Protein AF-A0A662IMG7-F1 (afdb_monomer_lite)

Structure (mmCIF, N/CA/C/O backbone):
data_AF-A0A662IMG7-F1
#
_entry.id   AF-A0A662IMG7-F1
#
loop_
_atom_site.group_PDB
_atom_site.id
_atom_site.type_symbol
_atom_site.label_atom_id
_atom_site.label_alt_id
_atom_site.label_comp_id
_atom_site.label_asym_id
_atom_site.label_entity_id
_atom_site.label_seq_id
_atom_site.pdbx_PDB_ins_code
_atom_site.Cartn_x
_atom_site.Cartn_y
_atom_site.Cartn_z
_atom_site.occupancy
_atom_site.B_iso_or_equiv
_atom_site.auth_seq_id
_atom_site.auth_comp_id
_atom_site.auth_asym_id
_atom_site.auth_atom_id
_atom_site.pdbx_PDB_model_num
ATOM 1 N N . MET A 1 1 ? 45.514 12.329 -19.262 1.00 40.81 1 MET A N 1
ATOM 2 C CA . MET A 1 1 ? 44.959 11.523 -18.157 1.00 40.81 1 MET A CA 1
ATOM 3 C C . MET A 1 1 ? 43.489 11.894 -18.028 1.00 40.81 1 MET A C 1
ATOM 5 O O . MET A 1 1 ? 43.207 13.023 -17.656 1.00 40.81 1 MET A O 1
ATOM 9 N N . LYS A 1 2 ? 42.568 11.036 -18.484 1.00 42.75 2 LYS A N 1
ATOM 10 C CA . LYS A 1 2 ? 41.124 11.240 -18.276 1.00 42.75 2 LYS A CA 1
ATOM 11 C C . LYS A 1 2 ? 40.795 10.586 -16.935 1.00 42.75 2 LYS A C 1
ATOM 13 O O . LYS A 1 2 ? 41.205 9.453 -16.721 1.00 42.75 2 LYS A O 1
ATOM 18 N N . GLY A 1 3 ? 40.194 11.344 -16.024 1.00 43.59 3 GLY A N 1
ATOM 19 C CA . GLY A 1 3 ? 39.778 10.842 -14.721 1.00 43.59 3 GLY A CA 1
ATOM 20 C C . GLY A 1 3 ? 38.500 10.032 -14.872 1.00 43.59 3 GLY A C 1
ATOM 21 O O . GLY A 1 3 ? 37.478 10.575 -15.287 1.00 43.59 3 GLY A O 1
ATOM 22 N N . ASP A 1 4 ? 38.575 8.748 -14.549 1.00 43.22 4 ASP A N 1
ATOM 23 C CA . ASP A 1 4 ? 37.413 7.888 -14.392 1.00 43.22 4 ASP A CA 1
ATOM 24 C C . ASP A 1 4 ? 36.754 8.205 -13.045 1.00 43.22 4 ASP A C 1
ATOM 26 O O . ASP A 1 4 ? 37.239 7.833 -11.975 1.00 43.22 4 ASP A O 1
ATOM 30 N N . GLY A 1 5 ? 35.663 8.970 -13.103 1.00 47.09 5 GLY A N 1
ATOM 31 C CA . GLY A 1 5 ? 34.785 9.205 -11.965 1.00 47.09 5 GLY A CA 1
ATOM 32 C C . GLY A 1 5 ? 34.015 7.928 -11.653 1.00 47.09 5 GLY A C 1
ATOM 33 O O . GLY A 1 5 ? 33.069 7.583 -12.358 1.00 47.09 5 GLY A O 1
ATOM 34 N N . ALA A 1 6 ? 34.422 7.222 -10.600 1.00 49.22 6 ALA A N 1
ATOM 35 C CA . ALA A 1 6 ? 33.637 6.140 -10.030 1.00 49.22 6 ALA A CA 1
ATOM 36 C C . ALA A 1 6 ? 32.310 6.719 -9.508 1.00 49.22 6 ALA A C 1
ATOM 38 O O . ALA A 1 6 ? 32.286 7.433 -8.507 1.00 49.22 6 ALA A O 1
ATOM 39 N N . MET A 1 7 ? 31.211 6.450 -10.220 1.00 50.91 7 MET A N 1
ATOM 40 C CA . MET A 1 7 ? 29.857 6.698 -9.725 1.00 50.91 7 MET A CA 1
ATOM 41 C C . MET A 1 7 ? 29.648 5.874 -8.457 1.00 50.91 7 MET A C 1
ATOM 43 O O . MET A 1 7 ? 29.697 4.643 -8.484 1.00 50.91 7 MET A O 1
ATOM 47 N N . GLU A 1 8 ? 29.422 6.575 -7.353 1.00 51.34 8 GLU A N 1
ATOM 48 C CA . GLU A 1 8 ? 29.024 6.004 -6.077 1.00 51.34 8 GLU A CA 1
ATOM 49 C C . GLU A 1 8 ? 27.698 5.259 -6.267 1.00 51.34 8 GLU A C 1
ATOM 51 O O . GLU A 1 8 ? 26.656 5.852 -6.548 1.00 51.34 8 GLU A O 1
ATOM 56 N N . GLN A 1 9 ? 27.752 3.931 -6.198 1.00 49.56 9 GLN A N 1
ATOM 57 C CA . GLN A 1 9 ? 26.576 3.076 -6.300 1.00 49.56 9 GLN A CA 1
ATOM 58 C C . GLN A 1 9 ? 25.748 3.271 -5.028 1.00 49.56 9 GLN A C 1
ATOM 60 O O . GLN A 1 9 ? 26.012 2.653 -3.998 1.00 49.56 9 GLN A O 1
ATOM 65 N N . GLN A 1 10 ? 24.755 4.161 -5.085 1.00 53.84 10 GLN A N 1
ATOM 66 C CA . GLN A 1 10 ? 23.709 4.223 -4.070 1.00 53.84 10 GLN A CA 1
ATOM 67 C C . GLN A 1 10 ? 23.028 2.856 -4.017 1.00 53.84 10 GLN A C 1
ATOM 69 O O . GLN A 1 10 ? 22.467 2.399 -5.012 1.00 53.84 10 GLN A O 1
ATOM 74 N N . ALA A 1 11 ? 23.102 2.198 -2.859 1.00 57.56 11 ALA A N 1
ATOM 75 C CA . ALA A 1 11 ? 22.418 0.939 -2.619 1.00 57.56 11 ALA A CA 1
ATOM 76 C C . ALA A 1 11 ? 20.923 1.124 -2.913 1.00 57.56 11 ALA A C 1
ATOM 78 O O . ALA A 1 11 ? 20.217 1.844 -2.202 1.00 57.56 11 ALA A O 1
ATOM 79 N N . VAL A 1 12 ? 20.451 0.505 -3.993 1.00 57.53 12 VAL A N 1
ATOM 80 C CA . VAL A 1 12 ? 19.035 0.499 -4.334 1.00 57.53 12 VAL A CA 1
ATOM 81 C C . VAL A 1 12 ? 18.360 -0.391 -3.299 1.00 57.53 12 VAL A C 1
ATOM 83 O O . VAL A 1 12 ? 18.620 -1.588 -3.236 1.00 57.53 12 VAL A O 1
ATOM 86 N N . LEU A 1 13 ? 17.544 0.203 -2.428 1.00 66.69 13 LEU A N 1
ATOM 87 C CA . LEU A 1 13 ? 16.679 -0.570 -1.544 1.00 66.69 13 LEU A CA 1
ATOM 88 C C . LEU A 1 13 ? 15.640 -1.267 -2.425 1.00 66.69 13 LEU A C 1
ATOM 90 O O . LEU A 1 13 ? 14.681 -0.638 -2.873 1.00 66.69 13 LEU A O 1
ATOM 94 N N . GLU A 1 14 ? 15.865 -2.543 -2.713 1.00 75.50 14 GLU A N 1
ATOM 95 C CA . GLU A 1 14 ? 14.898 -3.384 -3.406 1.00 75.50 14 GLU A CA 1
ATOM 96 C C . GLU A 1 14 ? 13.869 -3.896 -2.399 1.00 75.50 14 GLU A C 1
ATOM 98 O O . GLU A 1 14 ? 14.219 -4.443 -1.350 1.00 75.50 14 GLU A O 1
ATOM 103 N N . TYR A 1 15 ? 12.588 -3.695 -2.699 1.00 86.38 15 TYR A N 1
ATOM 104 C CA . TYR A 1 15 ? 11.499 -4.135 -1.836 1.00 86.38 15 TYR A CA 1
ATOM 105 C C . TYR A 1 15 ? 10.800 -5.366 -2.407 1.00 86.38 15 TYR A C 1
ATOM 107 O O . TYR A 1 15 ? 10.635 -5.511 -3.617 1.00 86.38 15 TYR A O 1
ATOM 115 N N . ASP A 1 16 ? 10.321 -6.224 -1.516 1.00 94.69 16 ASP A N 1
ATOM 116 C CA . ASP A 1 16 ? 9.477 -7.365 -1.852 1.00 94.69 16 ASP A CA 1
ATOM 117 C C . ASP A 1 16 ? 7.988 -7.014 -1.658 1.00 94.69 16 ASP A C 1
ATOM 119 O O . ASP A 1 16 ? 7.613 -6.416 -0.644 1.00 94.69 16 ASP A O 1
ATOM 123 N N . LEU A 1 17 ? 7.130 -7.352 -2.631 1.00 96.00 17 LEU A N 1
ATOM 124 C CA . LEU A 1 17 ? 5.699 -7.014 -2.569 1.00 96.00 17 LEU A CA 1
ATOM 125 C C . LEU A 1 17 ? 4.981 -7.740 -1.434 1.00 96.00 17 LEU A C 1
ATOM 127 O O . LEU A 1 17 ? 4.144 -7.129 -0.769 1.00 96.00 17 LEU A O 1
ATOM 131 N N . GLU A 1 18 ? 5.308 -9.008 -1.189 1.00 96.12 18 GLU A N 1
ATOM 132 C CA . GLU A 1 18 ? 4.693 -9.772 -0.106 1.00 96.12 18 GLU A CA 1
ATOM 133 C C . GLU A 1 18 ? 5.085 -9.177 1.253 1.00 96.12 18 GLU A C 1
ATOM 135 O O . GLU A 1 18 ? 4.226 -8.938 2.103 1.00 96.12 18 GLU A O 1
ATOM 140 N N . ALA A 1 19 ? 6.356 -8.815 1.432 1.00 96.38 19 ALA A N 1
ATOM 141 C CA . ALA A 1 19 ? 6.839 -8.147 2.633 1.00 96.38 19 ALA A CA 1
ATOM 142 C C . ALA A 1 19 ? 6.176 -6.775 2.854 1.00 96.38 19 ALA A C 1
ATOM 144 O O . ALA A 1 19 ? 5.862 -6.424 4.000 1.00 96.38 19 ALA A O 1
ATOM 145 N N . ILE A 1 20 ? 5.942 -6.000 1.784 1.00 97.56 20 ILE A N 1
ATOM 146 C CA . ILE A 1 20 ? 5.188 -4.737 1.850 1.00 97.56 20 ILE A CA 1
ATOM 147 C C . ILE A 1 20 ? 3.750 -5.001 2.305 1.00 97.56 20 ILE A C 1
ATOM 149 O O . ILE A 1 20 ? 3.278 -4.340 3.236 1.00 97.56 20 ILE A O 1
ATOM 153 N N . GLU A 1 21 ? 3.054 -5.941 1.662 1.00 97.88 21 GLU A N 1
ATOM 154 C CA . GLU A 1 21 ? 1.672 -6.299 1.991 1.00 97.88 21 GLU A CA 1
ATOM 155 C C . GLU A 1 21 ? 1.548 -6.728 3.454 1.00 97.88 21 GLU A C 1
ATOM 157 O O . GLU A 1 21 ? 0.741 -6.178 4.208 1.00 97.88 21 GLU A O 1
ATOM 162 N N . ASP A 1 22 ? 2.439 -7.606 3.896 1.00 97.69 22 ASP A N 1
ATOM 163 C CA . ASP A 1 22 ? 2.496 -8.069 5.272 1.00 97.69 22 ASP A CA 1
ATOM 164 C C . ASP A 1 22 ? 2.769 -6.957 6.272 1.00 97.69 22 ASP A C 1
ATOM 166 O O . ASP A 1 22 ? 2.156 -6.905 7.342 1.00 97.69 22 ASP A O 1
ATOM 170 N N . ALA A 1 23 ? 3.690 -6.048 5.959 1.00 97.69 23 ALA A N 1
ATOM 171 C CA . ALA A 1 23 ? 3.948 -4.902 6.811 1.00 97.69 23 ALA A CA 1
ATOM 172 C C . ALA A 1 23 ? 2.706 -4.009 6.926 1.00 97.69 23 ALA A C 1
ATOM 174 O O . ALA A 1 23 ? 2.361 -3.601 8.035 1.00 97.69 23 ALA A O 1
ATOM 175 N N . VAL A 1 24 ? 2.009 -3.729 5.826 1.00 98.12 24 VAL A N 1
ATOM 176 C CA . VAL A 1 24 ? 0.793 -2.906 5.839 1.00 98.12 24 VAL A CA 1
ATOM 177 C C . VAL A 1 24 ? -0.308 -3.559 6.673 1.00 98.12 24 VAL A C 1
ATOM 179 O O . VAL A 1 24 ? -0.868 -2.901 7.554 1.00 98.12 24 VAL A O 1
ATOM 182 N N . ILE A 1 25 ? -0.571 -4.850 6.465 1.00 97.81 25 ILE A N 1
ATOM 183 C CA . ILE A 1 25 ? -1.619 -5.591 7.179 1.00 97.81 25 ILE A CA 1
ATOM 184 C C . ILE A 1 25 ? -1.296 -5.681 8.673 1.00 97.81 25 ILE A C 1
ATOM 186 O O . ILE A 1 25 ? -2.119 -5.295 9.505 1.00 97.81 25 ILE A O 1
ATOM 190 N N . ARG A 1 26 ? -0.077 -6.108 9.040 1.00 97.75 26 ARG A N 1
ATOM 191 C CA . ARG A 1 26 ? 0.343 -6.233 10.451 1.00 97.75 26 ARG A CA 1
ATOM 192 C C . ARG A 1 26 ? 0.277 -4.915 11.214 1.00 97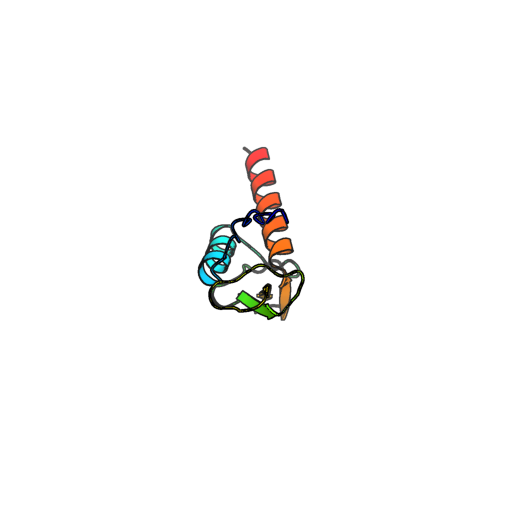.75 26 ARG A C 1
ATOM 194 O O . ARG A 1 26 ? 0.098 -4.916 12.428 1.00 97.75 26 ARG A O 1
ATOM 201 N N . ASN A 1 27 ? 0.452 -3.792 10.522 1.00 97.75 27 ASN A N 1
ATOM 202 C CA . ASN A 1 27 ? 0.411 -2.466 11.128 1.00 97.75 27 ASN A CA 1
ATOM 203 C C . ASN A 1 27 ? -0.966 -1.789 11.030 1.00 97.75 27 ASN A C 1
ATOM 205 O O . ASN A 1 27 ? -1.071 -0.610 11.366 1.00 97.75 27 ASN A O 1
ATOM 209 N N . GLY A 1 28 ? -2.007 -2.518 10.616 1.00 97.19 28 GLY A N 1
ATOM 210 C CA . GLY A 1 28 ? -3.388 -2.040 10.640 1.00 97.19 28 GLY A CA 1
ATOM 211 C C . GLY A 1 28 ? -3.732 -1.059 9.522 1.00 97.19 28 GLY A C 1
ATOM 212 O O . GLY A 1 28 ? -4.541 -0.160 9.745 1.00 97.19 28 GLY A O 1
ATOM 213 N N . GLY A 1 29 ? -3.126 -1.197 8.339 1.00 98.06 29 GLY A N 1
ATOM 214 C CA . GLY A 1 29 ? -3.488 -0.398 7.168 1.00 98.06 29 GLY A CA 1
ATOM 215 C C . GLY A 1 29 ? -4.965 -0.551 6.797 1.00 98.06 29 GLY A C 1
ATOM 216 O O . GLY A 1 29 ? -5.505 -1.660 6.781 1.00 98.06 29 GLY A O 1
ATOM 217 N N . LYS A 1 30 ? -5.630 0.567 6.487 1.00 98.38 30 LYS A N 1
ATOM 218 C CA . LYS A 1 30 ? -7.052 0.585 6.114 1.00 98.38 30 LYS A CA 1
ATOM 219 C C . LYS A 1 30 ? -7.251 1.375 4.831 1.00 98.38 30 LYS A C 1
ATOM 221 O O . LYS A 1 30 ? -6.445 2.232 4.465 1.00 98.38 30 LYS A O 1
ATOM 226 N N . CYS A 1 31 ? -8.361 1.108 4.163 1.00 98.38 31 CYS A N 1
ATOM 227 C CA . CYS A 1 31 ? -8.803 1.913 3.046 1.00 98.38 31 CYS A CA 1
ATOM 228 C C . CYS A 1 31 ? -9.021 3.362 3.500 1.00 98.38 31 CYS A C 1
ATOM 230 O O . CYS A 1 31 ? -9.768 3.627 4.440 1.00 98.38 31 CYS A O 1
ATOM 232 N N . GLN A 1 32 ? -8.408 4.302 2.785 1.00 97.50 32 GLN A N 1
ATOM 233 C CA . GLN A 1 32 ? -8.512 5.739 3.049 1.00 97.50 32 GLN A CA 1
ATOM 234 C C . GLN A 1 32 ? -9.916 6.295 2.779 1.00 97.50 32 GLN A C 1
ATOM 236 O O . GLN A 1 32 ? -10.246 7.370 3.266 1.00 97.50 32 GLN A O 1
ATOM 241 N N . ASN A 1 33 ? -10.719 5.584 1.983 1.00 97.81 33 ASN A N 1
ATOM 242 C CA . ASN A 1 33 ? -12.063 6.008 1.607 1.00 97.81 33 ASN A CA 1
ATOM 243 C C . ASN A 1 33 ? -13.134 5.451 2.559 1.00 97.81 33 ASN A C 1
ATOM 245 O O . ASN A 1 33 ? -13.916 6.208 3.118 1.00 97.81 33 ASN A O 1
ATOM 249 N N . CYS A 1 34 ? -13.175 4.128 2.767 1.00 97.75 34 CYS A N 1
ATOM 250 C CA . CYS A 1 34 ? -14.251 3.485 3.538 1.00 97.75 34 CYS A CA 1
ATOM 251 C C . CYS A 1 34 ? -13.833 2.958 4.921 1.00 97.75 34 CYS A C 1
ATOM 253 O O . CYS A 1 34 ? -14.679 2.446 5.653 1.00 97.75 34 CYS A O 1
ATOM 255 N N . GLY A 1 35 ? -12.547 3.039 5.277 1.00 97.50 35 GLY A N 1
ATOM 256 C CA . GLY A 1 35 ? -12.025 2.558 6.559 1.00 97.50 35 GLY A CA 1
ATOM 257 C C . GLY A 1 35 ? -11.904 1.036 6.693 1.00 97.50 35 GLY A C 1
ATOM 258 O O . GLY A 1 35 ? -11.437 0.565 7.728 1.00 97.50 35 GLY A O 1
ATOM 259 N N . GLU A 1 36 ? -12.285 0.264 5.670 1.00 97.94 36 GLU A N 1
ATOM 260 C CA . GLU A 1 36 ? -12.150 -1.198 5.668 1.00 97.94 36 GLU A CA 1
ATOM 261 C C . GLU A 1 36 ? -10.676 -1.617 5.815 1.00 97.94 36 GLU A C 1
ATOM 263 O O . GLU A 1 36 ? -9.826 -1.052 5.117 1.00 97.94 36 GLU A O 1
ATOM 268 N N . PRO A 1 37 ? -10.341 -2.600 6.672 1.00 98.06 37 PRO A N 1
ATOM 269 C CA . PRO A 1 37 ? -8.992 -3.153 6.739 1.00 98.06 37 PRO A CA 1
ATOM 270 C C . PRO A 1 37 ? -8.531 -3.697 5.383 1.00 98.06 37 PRO A C 1
ATOM 272 O O . PRO A 1 37 ? -9.272 -4.411 4.704 1.00 98.06 37 PRO A O 1
ATOM 275 N N . LEU A 1 38 ? -7.294 -3.380 5.000 1.00 98.00 38 LEU A N 1
ATOM 276 C CA . LEU A 1 38 ? -6.674 -3.965 3.810 1.00 98.00 38 LEU A CA 1
ATOM 277 C C . LEU A 1 38 ? -6.314 -5.431 4.092 1.00 98.00 38 LEU A C 1
ATOM 279 O O . LEU A 1 38 ? -5.939 -5.778 5.214 1.00 98.00 38 LEU A O 1
ATOM 283 N N . LYS A 1 39 ? -6.456 -6.296 3.084 1.00 96.50 39 LYS A N 1
ATOM 284 C CA . LYS A 1 39 ? -6.324 -7.758 3.218 1.00 96.50 39 LYS A CA 1
ATOM 285 C C . LYS A 1 39 ? -5.220 -8.296 2.316 1.00 96.50 39 LYS A C 1
ATOM 287 O O . LYS A 1 39 ? -4.834 -7.644 1.352 1.00 96.50 39 LYS A O 1
ATOM 292 N N . ARG A 1 40 ? -4.720 -9.491 2.626 1.00 97.38 40 ARG A N 1
ATOM 293 C 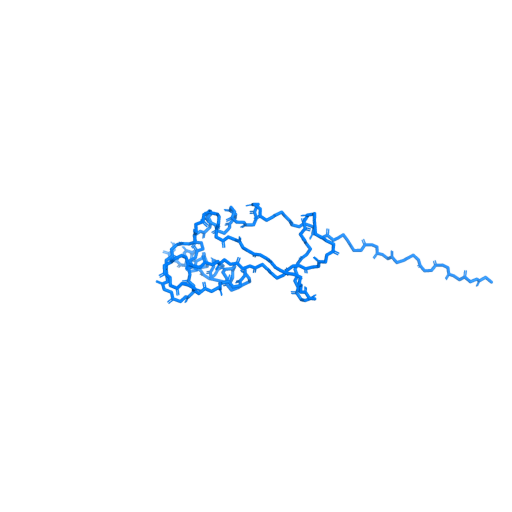CA . ARG A 1 40 ? -3.711 -10.166 1.801 1.00 97.38 40 ARG A CA 1
ATOM 294 C C . ARG A 1 40 ? -4.289 -10.469 0.414 1.00 97.38 40 ARG A C 1
ATOM 296 O O . ARG A 1 40 ? -5.453 -10.853 0.320 1.00 97.38 40 ARG A O 1
ATOM 303 N N . GLY A 1 41 ? -3.493 -10.287 -0.635 1.00 97.06 41 GLY A N 1
ATOM 304 C CA . GLY A 1 41 ? -3.920 -10.371 -2.031 1.00 97.06 41 GLY A CA 1
ATOM 305 C C . GLY A 1 41 ? -4.534 -9.085 -2.598 1.00 97.06 41 GLY A C 1
ATOM 306 O O . GLY A 1 41 ? -4.945 -9.082 -3.758 1.00 97.06 41 GLY A O 1
ATOM 307 N N . SER A 1 42 ? -4.597 -7.995 -1.823 1.00 96.56 42 SER A N 1
ATOM 308 C CA . SER A 1 42 ? -5.117 -6.709 -2.313 1.00 96.56 42 SER A CA 1
ATOM 309 C C . SER A 1 42 ? -4.030 -5.791 -2.873 1.00 96.56 42 SER A C 1
ATOM 311 O O . SER A 1 42 ? -4.350 -4.803 -3.544 1.00 96.56 42 SER A O 1
ATOM 313 N N . ILE A 1 43 ? -2.751 -6.108 -2.632 1.00 98.38 43 ILE A N 1
ATOM 314 C CA . ILE A 1 43 ? -1.622 -5.373 -3.198 1.00 98.38 43 ILE A CA 1
ATOM 315 C C . ILE A 1 43 ? -1.551 -5.531 -4.724 1.00 98.38 43 ILE A C 1
ATOM 317 O O . ILE A 1 43 ? -1.690 -6.616 -5.287 1.00 98.38 43 ILE A O 1
ATOM 321 N N . ARG A 1 44 ? -1.322 -4.416 -5.415 1.00 98.06 44 ARG A N 1
ATOM 322 C CA . ARG A 1 44 ? -1.166 -4.328 -6.868 1.00 98.06 44 ARG A CA 1
ATOM 323 C C . ARG A 1 44 ? -0.044 -3.352 -7.204 1.00 98.06 44 ARG A C 1
ATOM 325 O O . ARG A 1 44 ? 0.316 -2.488 -6.400 1.00 98.06 44 ARG A O 1
ATOM 332 N N . CYS A 1 45 ? 0.514 -3.489 -8.403 1.00 97.81 45 CYS A N 1
ATOM 333 C CA . CYS A 1 45 ? 1.547 -2.587 -8.888 1.00 97.81 45 CYS A CA 1
ATOM 334 C C . CYS A 1 45 ? 1.541 -2.451 -10.415 1.00 97.81 45 CYS A C 1
ATOM 336 O O . CYS A 1 45 ? 1.009 -3.316 -11.113 1.00 97.81 45 CYS A O 1
ATOM 338 N N . TYR A 1 46 ? 2.110 -1.354 -10.914 1.00 97.69 46 TYR A N 1
ATOM 339 C CA . TYR A 1 46 ? 2.382 -1.135 -12.337 1.00 97.69 46 TYR A CA 1
ATOM 340 C C . TYR A 1 46 ? 3.617 -0.240 -12.526 1.00 97.69 46 TYR A C 1
ATOM 342 O O . TYR A 1 46 ? 3.974 0.524 -11.624 1.00 97.69 46 TYR A O 1
ATOM 350 N N . ASP A 1 47 ? 4.241 -0.308 -13.706 1.00 98.25 47 ASP A N 1
ATOM 351 C CA . ASP A 1 47 ? 5.405 0.506 -14.081 1.00 98.25 47 ASP A CA 1
ATOM 352 C C . ASP A 1 47 ? 5.126 2.006 -13.926 1.00 98.25 47 ASP A C 1
ATOM 354 O O . ASP A 1 47 ? 4.204 2.554 -14.534 1.00 98.25 47 ASP A O 1
ATOM 358 N N . HIS A 1 48 ? 5.960 2.702 -13.157 1.00 97.44 48 HIS A N 1
ATOM 359 C CA . HIS A 1 48 ? 5.822 4.140 -12.968 1.00 97.44 48 HIS A CA 1
ATOM 360 C C . HIS A 1 48 ? 7.146 4.781 -12.553 1.00 97.44 48 HIS A C 1
ATOM 362 O O . HIS A 1 48 ? 7.794 4.316 -11.624 1.00 97.44 48 HIS A O 1
ATOM 368 N N . SER A 1 49 ? 7.522 5.904 -13.171 1.00 95.38 49 SER A N 1
ATOM 369 C CA . SER A 1 49 ? 8.810 6.576 -12.916 1.00 95.38 49 SER A CA 1
ATOM 370 C C . SER A 1 49 ? 8.997 7.033 -11.467 1.00 95.38 49 SER A C 1
ATOM 372 O O . SER A 1 49 ? 10.097 6.953 -10.937 1.00 95.38 49 SER A O 1
ATOM 374 N N . ASN A 1 50 ? 7.916 7.454 -10.806 1.00 94.25 50 ASN A N 1
ATOM 375 C CA . ASN A 1 50 ? 7.922 7.820 -9.382 1.00 94.25 50 ASN A CA 1
ATOM 376 C C . ASN A 1 50 ? 7.593 6.633 -8.453 1.00 94.25 50 ASN A C 1
ATOM 378 O O . ASN A 1 50 ? 7.095 6.833 -7.345 1.00 94.25 50 ASN A O 1
ATOM 382 N N . GLY A 1 51 ? 7.740 5.404 -8.947 1.00 95.44 51 GLY A N 1
ATOM 383 C CA . GLY A 1 51 ? 7.552 4.177 -8.181 1.00 95.44 51 GLY A CA 1
ATOM 384 C C . GLY A 1 51 ? 8.736 3.848 -7.270 1.00 95.44 51 GLY A C 1
ATOM 385 O O . GLY A 1 51 ? 9.701 4.603 -7.170 1.00 95.44 51 GLY A O 1
ATOM 386 N N . ILE A 1 52 ? 8.667 2.690 -6.618 1.00 95.31 52 ILE A N 1
ATOM 387 C CA . ILE A 1 52 ? 9.781 2.101 -5.861 1.00 95.31 52 ILE A CA 1
ATOM 388 C C . ILE A 1 52 ? 10.324 0.875 -6.592 1.00 95.31 52 ILE A C 1
ATOM 390 O O . ILE A 1 52 ? 9.585 0.217 -7.325 1.00 95.31 52 ILE A O 1
ATOM 394 N N . GLN A 1 53 ? 11.602 0.559 -6.397 1.00 96.12 53 GLN A N 1
ATOM 395 C CA . GLN A 1 53 ? 12.189 -0.644 -6.978 1.00 96.12 53 GLN A CA 1
ATOM 396 C C . GLN A 1 53 ? 11.631 -1.891 -6.277 1.00 96.12 53 GLN A C 1
ATOM 398 O O . GLN A 1 53 ? 11.731 -2.017 -5.054 1.00 96.12 53 GLN A O 1
ATOM 403 N N . ILE A 1 54 ? 11.031 -2.795 -7.055 1.00 95.88 54 ILE A N 1
ATOM 404 C CA . ILE A 1 54 ? 10.460 -4.059 -6.579 1.00 95.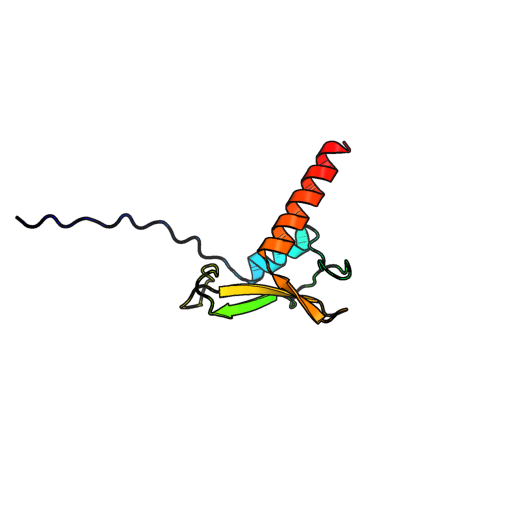88 54 ILE A CA 1
ATOM 405 C C . ILE A 1 54 ? 11.296 -5.216 -7.120 1.00 95.88 54 ILE A C 1
ATOM 407 O O . ILE A 1 54 ? 11.640 -5.228 -8.303 1.00 95.88 54 ILE A O 1
ATOM 411 N N . ILE A 1 55 ? 11.589 -6.200 -6.271 1.00 95.00 55 ILE A N 1
ATOM 412 C CA . ILE A 1 55 ? 12.330 -7.404 -6.657 1.00 95.00 55 ILE A CA 1
ATOM 413 C C . ILE A 1 55 ? 11.611 -8.106 -7.820 1.00 95.00 55 ILE A C 1
ATOM 415 O O . ILE A 1 55 ? 10.401 -8.337 -7.784 1.00 95.00 55 ILE A O 1
ATOM 419 N N . GLY A 1 56 ? 12.363 -8.432 -8.875 1.00 93.44 56 GLY A N 1
ATOM 420 C CA . GLY A 1 56 ? 11.834 -9.090 -10.075 1.00 93.44 56 GLY A CA 1
ATOM 421 C C . GLY A 1 56 ? 11.085 -8.168 -11.046 1.00 93.44 56 GLY A C 1
ATOM 422 O O . GLY A 1 56 ? 10.374 -8.664 -11.922 1.00 93.44 56 GLY A O 1
ATOM 423 N N . LYS A 1 57 ? 11.205 -6.840 -10.904 1.00 94.38 57 LYS A N 1
ATOM 424 C CA . LYS A 1 57 ? 10.648 -5.851 -11.840 1.00 94.38 57 LYS A CA 1
ATOM 425 C C . LYS A 1 57 ? 11.754 -4.980 -12.426 1.00 94.38 57 LYS A C 1
ATOM 427 O O . LYS A 1 57 ? 12.531 -4.390 -11.689 1.00 94.38 57 LYS A O 1
ATOM 432 N N . ASP A 1 58 ? 11.770 -4.829 -13.746 1.00 94.75 58 ASP A N 1
ATOM 433 C CA . ASP A 1 58 ? 12.832 -4.076 -14.435 1.00 94.75 58 ASP A CA 1
ATOM 434 C C . ASP A 1 58 ? 12.722 -2.557 -14.253 1.00 94.75 58 ASP A C 1
ATOM 436 O O . ASP A 1 58 ? 13.690 -1.823 -14.450 1.00 94.75 58 ASP A O 1
ATOM 440 N N . LYS A 1 59 ? 11.527 -2.065 -13.911 1.00 95.94 59 LYS A N 1
ATOM 441 C CA . LYS A 1 59 ? 11.246 -0.640 -13.721 1.00 95.94 59 LYS A CA 1
ATOM 442 C C . LYS A 1 59 ? 10.679 -0.378 -12.331 1.00 95.94 59 LYS A C 1
ATOM 444 O O . LYS A 1 59 ? 10.014 -1.259 -11.776 1.00 95.94 59 LYS A O 1
ATOM 449 N N . PRO A 1 60 ? 10.837 0.846 -11.798 1.00 96.31 60 PRO A N 1
ATOM 450 C CA . PRO A 1 60 ? 10.159 1.238 -10.574 1.00 96.31 60 PRO A CA 1
ATOM 451 C C . PRO A 1 60 ? 8.642 1.062 -10.701 1.00 96.31 60 PRO A C 1
ATOM 453 O O . PRO A 1 60 ? 8.054 1.298 -11.759 1.00 96.31 60 PRO A O 1
ATOM 456 N N . GLN A 1 61 ? 8.012 0.628 -9.615 1.00 98.00 61 GLN A N 1
ATOM 457 C CA . GLN A 1 61 ? 6.602 0.272 -9.575 1.00 98.00 61 GLN A CA 1
ATOM 458 C C . GLN A 1 61 ? 5.820 1.220 -8.673 1.00 98.00 61 GLN A C 1
ATOM 460 O O . GLN A 1 61 ? 6.198 1.474 -7.524 1.00 98.00 61 GLN A O 1
ATOM 465 N N . TRP A 1 62 ? 4.681 1.707 -9.155 1.00 98.00 62 TRP A N 1
ATOM 466 C CA . TRP A 1 62 ? 3.696 2.336 -8.289 1.00 98.00 62 TRP A CA 1
ATOM 467 C C . TRP A 1 62 ? 2.908 1.257 -7.553 1.00 98.00 62 TRP A C 1
ATOM 469 O O . TRP A 1 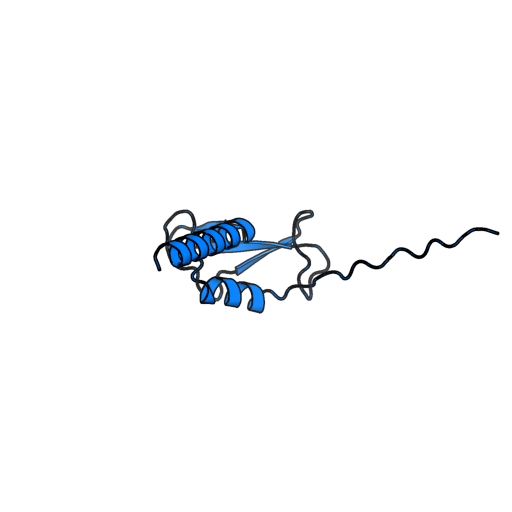62 ? 2.158 0.504 -8.169 1.00 98.00 62 TRP A O 1
ATOM 479 N N . VAL A 1 63 ? 3.078 1.178 -6.235 1.00 98.38 63 VAL A N 1
ATOM 480 C CA . VAL A 1 63 ? 2.421 0.170 -5.394 1.00 98.38 63 VAL A CA 1
ATOM 481 C C . VAL A 1 63 ? 1.171 0.752 -4.743 1.00 98.38 63 VAL A C 1
ATOM 483 O O . VAL A 1 63 ? 1.187 1.861 -4.197 1.00 98.38 63 VAL A O 1
ATOM 486 N N . PHE A 1 64 ? 0.080 -0.006 -4.771 1.00 98.62 64 PHE A N 1
ATOM 487 C CA . PHE A 1 64 ? -1.199 0.376 -4.182 1.00 98.62 64 PHE A CA 1
ATOM 488 C C . PHE A 1 64 ? -1.980 -0.849 -3.697 1.00 98.62 64 PHE A C 1
ATOM 490 O O . PHE A 1 64 ? -1.663 -1.977 -4.058 1.00 98.62 64 PHE A O 1
ATOM 497 N N . PHE A 1 65 ? -3.001 -0.621 -2.872 1.00 98.62 65 PHE A N 1
ATOM 498 C CA . PHE A 1 65 ? -3.909 -1.657 -2.380 1.00 98.62 65 PHE A CA 1
ATOM 499 C C . PHE A 1 65 ? -5.326 -1.392 -2.873 1.00 98.62 65 PHE A C 1
ATOM 501 O O . PHE A 1 65 ? -5.891 -0.331 -2.583 1.00 98.62 65 PHE A O 1
ATOM 508 N N . HIS A 1 66 ? -5.905 -2.357 -3.577 1.00 98.44 66 HIS A N 1
ATOM 509 C CA . HIS A 1 66 ? -7.286 -2.292 -4.037 1.00 98.44 66 HIS A CA 1
ATOM 510 C C . HIS A 1 66 ? -8.245 -2.648 -2.899 1.00 98.44 66 HIS A C 1
ATOM 512 O O . HIS A 1 66 ? -8.116 -3.697 -2.276 1.00 98.44 66 HIS A O 1
ATOM 518 N N . CYS A 1 67 ? -9.211 -1.788 -2.591 1.00 98.31 67 CYS A N 1
ATOM 519 C CA . CYS A 1 67 ? -10.193 -2.105 -1.559 1.00 98.31 67 CYS A CA 1
ATOM 520 C C . CYS A 1 67 ? -11.341 -2.947 -2.129 1.00 98.31 67 CYS A C 1
ATOM 522 O O . CYS A 1 67 ? -12.209 -2.405 -2.805 1.00 98.31 67 CYS A O 1
ATOM 524 N N . ASP A 1 68 ? -11.430 -4.221 -1.748 1.00 96.06 68 ASP A N 1
ATOM 525 C CA . ASP A 1 68 ? -12.499 -5.125 -2.213 1.00 96.06 68 ASP A CA 1
ATOM 526 C C . ASP A 1 68 ? -13.918 -4.686 -1.809 1.00 96.06 68 ASP A C 1
ATOM 528 O O . ASP A 1 68 ? -14.904 -5.141 -2.382 1.00 96.06 68 ASP A O 1
ATOM 532 N N . ARG A 1 69 ? -14.047 -3.798 -0.812 1.00 97.88 69 ARG A N 1
ATOM 533 C CA . ARG A 1 69 ? -15.347 -3.289 -0.358 1.00 97.88 69 ARG A CA 1
ATOM 534 C C . ARG A 1 69 ? -15.855 -2.110 -1.183 1.00 97.88 69 ARG A C 1
ATOM 536 O O . ARG A 1 69 ? -17.043 -2.057 -1.480 1.00 97.88 69 ARG A O 1
ATOM 543 N N . CYS A 1 70 ? -15.005 -1.123 -1.474 1.00 97.94 70 CYS A N 1
ATOM 544 C CA . CYS A 1 70 ? -15.435 0.123 -2.129 1.00 97.94 70 CYS A CA 1
ATOM 545 C C . CYS A 1 70 ? -14.754 0.401 -3.474 1.00 97.94 70 CYS A C 1
ATOM 547 O O . CYS A 1 70 ? -15.018 1.438 -4.076 1.00 97.94 70 CYS A O 1
ATOM 549 N N . GLY A 1 71 ? -13.861 -0.480 -3.928 1.00 97.88 71 GLY A N 1
ATOM 550 C CA . GLY A 1 71 ? -13.136 -0.373 -5.195 1.00 97.88 71 GLY A CA 1
ATOM 551 C C . GLY A 1 71 ? -12.032 0.687 -5.229 1.00 97.88 71 GLY A C 1
ATOM 552 O O . GLY A 1 71 ? -11.390 0.857 -6.259 1.00 97.88 71 GLY A O 1
ATOM 553 N N . TYR A 1 72 ? -11.799 1.423 -4.138 1.00 98.12 72 TYR A N 1
ATOM 554 C CA . TYR A 1 72 ? -10.810 2.501 -4.120 1.00 98.12 72 TYR A CA 1
ATOM 555 C C . TYR A 1 72 ? -9.375 1.964 -4.052 1.00 98.12 72 TYR A C 1
ATOM 557 O O . TYR A 1 72 ? -9.059 1.135 -3.192 1.00 98.12 72 TYR A O 1
ATOM 565 N N . ASP A 1 73 ? -8.498 2.517 -4.890 1.00 98.50 73 ASP A N 1
ATOM 566 C CA . ASP A 1 73 ? -7.076 2.185 -4.940 1.00 98.50 73 ASP A CA 1
ATOM 567 C C . ASP A 1 73 ? -6.249 3.076 -4.002 1.00 98.50 73 ASP A C 1
ATOM 569 O O . ASP A 1 73 ? -6.123 4.295 -4.153 1.00 98.50 73 ASP A O 1
ATOM 573 N N . ASN A 1 74 ? -5.651 2.444 -2.998 1.00 98.44 74 ASN A N 1
ATOM 574 C CA . ASN A 1 74 ? -4.926 3.107 -1.925 1.00 98.44 74 ASN A CA 1
ATOM 575 C C . ASN A 1 74 ? -3.429 3.084 -2.229 1.00 98.44 74 ASN A C 1
ATOM 577 O O . ASN A 1 74 ? -2.762 2.087 -1.966 1.00 98.44 74 ASN A O 1
ATOM 581 N N . ALA A 1 75 ? -2.888 4.183 -2.763 1.00 98.38 75 ALA A N 1
ATOM 582 C CA . ALA A 1 75 ? -1.445 4.312 -2.977 1.00 98.38 75 ALA A CA 1
ATOM 583 C C . ALA A 1 75 ? -0.666 4.014 -1.681 1.00 98.38 75 ALA A C 1
ATOM 585 O O . ALA A 1 75 ? -1.008 4.551 -0.621 1.00 98.38 75 ALA A O 1
ATOM 586 N N . LEU A 1 76 ? 0.393 3.201 -1.769 1.00 98.31 76 LEU A N 1
ATOM 587 C CA . LEU A 1 76 ? 1.155 2.703 -0.617 1.00 98.31 76 LEU A CA 1
ATOM 588 C C . LEU A 1 76 ? 1.570 3.833 0.334 1.00 98.31 76 LEU A C 1
ATOM 590 O O . LEU A 1 76 ? 1.366 3.737 1.541 1.00 98.31 76 LEU A O 1
ATOM 594 N N . TRP A 1 77 ? 2.086 4.945 -0.193 1.00 97.62 77 TRP A N 1
ATOM 595 C CA . TRP A 1 77 ? 2.535 6.071 0.631 1.00 97.62 77 TRP A CA 1
ATOM 596 C C . TRP A 1 77 ? 1.405 6.718 1.453 1.00 97.62 77 TRP A C 1
ATOM 598 O O . TRP A 1 77 ? 1.658 7.190 2.563 1.00 97.62 77 TRP A O 1
ATOM 608 N N . LYS A 1 78 ? 0.155 6.710 0.959 1.00 98.00 78 LYS A N 1
ATOM 609 C CA . LYS A 1 78 ? -1.012 7.204 1.713 1.00 98.00 78 LYS A CA 1
ATOM 610 C C . LYS A 1 78 ? -1.313 6.280 2.889 1.00 98.00 78 LYS A C 1
ATOM 612 O O . LYS A 1 78 ? -1.506 6.754 4.006 1.00 98.00 78 LYS A O 1
ATOM 617 N N . VAL A 1 79 ? -1.269 4.969 2.652 1.00 98.25 79 VAL A N 1
ATOM 618 C CA . VAL A 1 79 ? -1.467 3.951 3.694 1.00 98.25 79 VAL A CA 1
ATOM 619 C C . VAL A 1 79 ? -0.355 4.023 4.746 1.00 98.25 79 VAL A C 1
ATOM 621 O O . VAL A 1 79 ? -0.629 4.034 5.943 1.00 98.25 79 VAL A O 1
ATOM 624 N N . LEU A 1 80 ? 0.907 4.174 4.333 1.00 98.00 80 LEU A N 1
ATOM 625 C CA . LEU A 1 80 ? 2.027 4.344 5.266 1.00 98.00 80 LEU A CA 1
ATOM 626 C C . LEU A 1 80 ? 1.889 5.619 6.108 1.00 98.00 80 LEU A C 1
ATOM 628 O O . LEU A 1 80 ? 2.169 5.595 7.308 1.00 98.00 80 LEU A O 1
ATOM 632 N N . ARG A 1 81 ? 1.440 6.729 5.508 1.00 98.25 81 ARG A N 1
ATOM 633 C CA . ARG A 1 81 ? 1.170 7.979 6.233 1.00 98.25 81 ARG A CA 1
ATOM 634 C C . ARG A 1 81 ? 0.081 7.787 7.288 1.00 98.25 81 ARG A C 1
ATOM 636 O O . ARG A 1 81 ? 0.270 8.228 8.419 1.00 98.25 81 ARG A O 1
ATOM 643 N N . GLN A 1 82 ? -1.010 7.107 6.936 1.00 97.81 82 GLN A N 1
ATOM 644 C CA . GLN A 1 82 ? -2.079 6.754 7.870 1.00 97.81 82 GLN A CA 1
ATOM 645 C C . GLN A 1 82 ? -1.543 5.927 9.044 1.00 97.81 82 GLN A C 1
ATOM 647 O O . GLN A 1 82 ? -1.727 6.317 10.192 1.00 97.81 82 GLN A O 1
ATOM 652 N N . ILE A 1 83 ? -0.832 4.830 8.771 1.00 98.12 83 ILE A N 1
ATOM 653 C CA . ILE A 1 83 ? -0.270 3.952 9.809 1.00 98.12 83 ILE A CA 1
ATOM 654 C C . ILE A 1 83 ? 0.641 4.737 10.764 1.00 98.12 83 ILE A C 1
ATOM 656 O O . ILE A 1 83 ? 0.562 4.575 11.983 1.00 98.12 83 ILE A O 1
ATOM 660 N N . ARG A 1 84 ? 1.512 5.605 10.229 1.00 97.69 84 ARG A N 1
ATOM 661 C CA . ARG A 1 84 ? 2.401 6.451 11.046 1.00 97.69 84 ARG A CA 1
ATOM 662 C C . ARG A 1 84 ? 1.608 7.395 11.950 1.00 97.69 84 ARG A C 1
ATOM 664 O O . ARG A 1 84 ? 1.939 7.501 13.128 1.00 97.69 84 ARG A O 1
ATOM 671 N N . ALA A 1 85 ? 0.564 8.033 11.422 1.00 96.81 85 ALA A N 1
ATOM 672 C CA . ALA A 1 85 ? -0.295 8.928 12.193 1.00 96.81 85 ALA A CA 1
ATOM 673 C C . ALA A 1 85 ? -1.052 8.182 13.307 1.00 96.81 85 ALA A C 1
ATOM 675 O O . ALA A 1 85 ? -1.034 8.622 14.454 1.00 96.81 85 ALA A O 1
ATOM 676 N N . GLU A 1 86 ? -1.645 7.020 13.008 1.00 95.19 86 GLU A N 1
ATOM 677 C CA . GLU A 1 86 ? -2.351 6.200 14.006 1.00 95.19 86 GLU A CA 1
ATOM 678 C C . GLU A 1 86 ? -1.410 5.745 15.134 1.00 95.19 86 GLU A C 1
ATOM 680 O O . GLU A 1 86 ? -1.762 5.823 16.312 1.00 95.19 86 GLU A O 1
ATOM 685 N N . LYS A 1 87 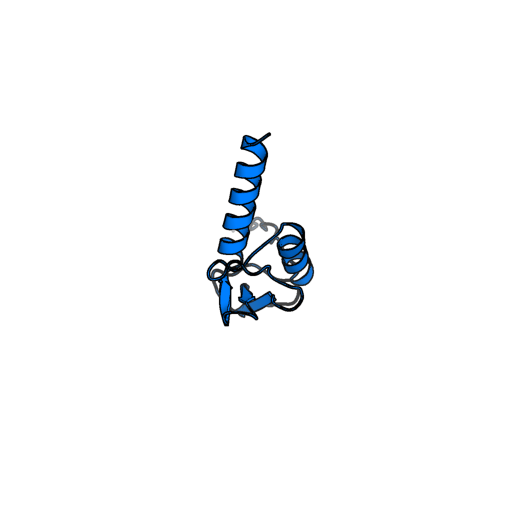? -0.179 5.336 14.798 1.00 94.94 87 LYS A N 1
ATOM 686 C CA . LYS A 1 87 ? 0.832 4.965 15.800 1.00 94.94 87 LYS A CA 1
ATOM 687 C C . LYS A 1 87 ? 1.269 6.134 16.677 1.00 94.94 87 LYS A C 1
ATOM 689 O O . LYS A 1 87 ? 1.502 5.921 17.864 1.00 94.94 87 LYS A O 1
ATOM 694 N N . GLN A 1 88 ? 1.409 7.331 16.111 1.00 95.38 88 GLN A N 1
ATOM 695 C CA . GLN A 1 88 ? 1.766 8.527 16.875 1.00 95.38 88 GLN A CA 1
ATOM 696 C C . GLN A 1 88 ? 0.669 8.861 17.895 1.00 95.38 88 GLN A C 1
ATOM 698 O O . GLN A 1 88 ? 0.954 8.950 19.087 1.00 95.38 88 GLN A O 1
ATOM 703 N N . LEU A 1 89 ? -0.592 8.896 17.456 1.00 94.00 89 LEU A N 1
ATOM 704 C CA . LEU A 1 89 ? -1.741 9.121 18.340 1.00 94.00 89 LEU A CA 1
ATOM 705 C C . LEU A 1 89 ? -1.848 8.057 19.442 1.00 94.00 89 LEU A C 1
ATOM 707 O O . LEU A 1 89 ? -2.176 8.367 20.584 1.00 94.00 89 LEU A O 1
ATOM 711 N N . ALA A 1 90 ? -1.560 6.792 19.125 1.00 93.06 90 ALA A N 1
ATOM 712 C CA . ALA A 1 90 ? -1.574 5.713 20.112 1.00 93.06 90 ALA A CA 1
ATOM 713 C C . ALA A 1 90 ? -0.464 5.839 21.171 1.00 93.06 90 ALA A C 1
ATOM 715 O O . ALA A 1 90 ? -0.625 5.321 22.273 1.00 93.06 90 ALA A O 1
ATOM 716 N N . ARG A 1 91 ? 0.660 6.496 20.851 1.00 93.88 91 ARG A N 1
ATOM 717 C CA . ARG A 1 91 ? 1.736 6.783 21.813 1.00 93.88 91 ARG A CA 1
ATOM 718 C C . ARG A 1 91 ? 1.377 7.943 22.736 1.00 93.88 91 ARG A C 1
ATOM 720 O O . ARG A 1 91 ? 1.680 7.858 23.912 1.00 93.88 91 ARG A O 1
ATOM 727 N N . GLU A 1 92 ? 0.719 8.974 22.215 1.00 93.81 92 GLU A N 1
ATOM 728 C CA . GLU A 1 92 ? 0.319 10.172 22.974 1.00 93.81 92 GLU A CA 1
ATOM 729 C C . GLU A 1 92 ? -0.845 9.925 23.947 1.00 93.81 92 GLU A C 1
ATOM 731 O O . GLU A 1 92 ? -1.054 10.701 24.872 1.00 93.81 92 GLU A O 1
ATOM 736 N N . ARG A 1 93 ? -1.619 8.853 23.741 1.00 90.50 93 ARG A N 1
ATOM 737 C CA . ARG A 1 93 ? -2.731 8.443 24.621 1.00 90.50 93 ARG A CA 1
ATOM 738 C C . ARG A 1 93 ? -2.306 7.564 25.804 1.00 90.50 93 ARG A C 1
ATOM 740 O O . ARG A 1 93 ? -3.174 7.177 26.584 1.00 90.50 93 ARG A O 1
ATOM 747 N N . LYS A 1 94 ? -1.032 7.177 25.876 1.00 69.81 94 LYS A N 1
ATOM 748 C CA . LYS A 1 94 ? -0.458 6.389 26.974 1.00 69.81 94 LYS A CA 1
ATOM 749 C C . LYS A 1 94 ? 0.184 7.311 27.994 1.00 69.81 94 LYS A C 1
ATOM 751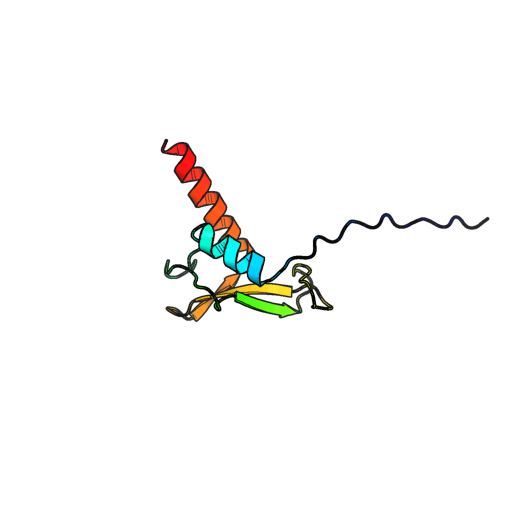 O O . LYS A 1 94 ? 0.077 6.968 29.187 1.00 69.81 94 LYS A O 1
#

Foldseek 3Di:
DDDDPDDDPDPQPADEQQVLLVVLQVLQFADPPPRHTFDPPQKDWDADQPAGHYPPDPHHIFIWGQDPPPRDTGGSVNRVVVSVVVVVVVVVVD

Sequence (94 aa):
MKGDGAMEQQAVLEYDLEAIEDAVIRNGGKCQNCGEPLKRGSIRCYDHSNGIQIIGKDKPQWVFFHCDRCGYDNALWKVLRQIRAEKQLARERK

pLDDT: mean 89.85, std 16.53, range [40.81, 98.62]

Secondary structure (DSSP, 8-state):
--------------B-HHHHHHHHHHTT-B-TTT-PBP-TT-EEEEEEEEEE-BTT-SS-EEEEEE-TTT--EEEHHHHHHHHHHHHHHHHHT-

Radius of gyration: 17.19 Å; chains: 1; bounding box: 60×22×45 Å